Protein AF-A0A519LGE2-F1 (afdb_monomer_lite)

Foldseek 3Di:
DLVVVLVVLVVVLVVDDPVPVVSNVVSLVVSLVSLVVCLVVLVVVCVVPVQPLVSLVSQLVNCVSVVVVVSNVVSVVSNVPRPDD

Secondary structure (DSSP, 8-state):
-HHHHHHHHHHHHHTS-TT-HHHHHHHHHHHHHHHHHHHHHHHHHHHH-TT-HHHHHHHHHHHHHTT-HHHHHHHHHHHHTSPP-

Sequence (85 aa):
IYFSQALKLQNERNKIDAKKVKEFNDVTAKMNGLLDKSLPFYKKALEIDPKNAGALETLKTIYGFRNDTKNYEDIKKRLDALPKQ

Radius of gyration: 13.82 Å; chains: 1; bounding box: 30×25×34 Å

pLDDT: mean 87.94, std 5.2, range [58.56, 93.56]

Structure (mmCIF, N/CA/C/O backbone):
data_AF-A0A519LGE2-F1
#
_entry.id   AF-A0A519LGE2-F1
#
loop_
_atom_site.group_PDB
_atom_site.id
_atom_site.type_symbol
_atom_site.label_atom_id
_atom_site.label_alt_id
_atom_site.label_comp_id
_atom_site.label_asym_id
_atom_site.label_entity_id
_atom_site.label_seq_id
_atom_site.pdbx_PDB_ins_code
_atom_site.Cartn_x
_atom_site.Cartn_y
_atom_site.Cartn_z
_atom_site.occupancy
_atom_site.B_iso_or_equiv
_atom_site.auth_seq_id
_atom_site.auth_comp_id
_atom_site.auth_asym_id
_atom_site.auth_atom_id
_atom_site.pdbx_PDB_model_num
ATOM 1 N N . ILE A 1 1 ? -14.434 3.856 -8.864 1.00 74.00 1 ILE A N 1
ATOM 2 C CA . ILE A 1 1 ? -13.958 4.220 -10.227 1.00 74.00 1 ILE A CA 1
ATOM 3 C C . ILE A 1 1 ? -12.428 4.312 -10.282 1.00 74.00 1 ILE A C 1
ATOM 5 O O . ILE A 1 1 ? -11.838 3.512 -10.993 1.00 74.00 1 ILE A O 1
ATOM 9 N N . TYR A 1 2 ? -11.767 5.192 -9.513 1.00 82.00 2 TYR A N 1
ATOM 10 C CA . TYR A 1 2 ? -10.297 5.355 -9.562 1.00 82.00 2 TYR A CA 1
ATOM 11 C C . TYR A 1 2 ? -9.502 4.093 -9.197 1.00 82.00 2 TYR A C 1
ATOM 13 O O . TYR A 1 2 ? -8.605 3.695 -9.932 1.00 82.00 2 TYR A O 1
ATOM 21 N N . PHE A 1 3 ? -9.872 3.406 -8.116 1.00 77.81 3 PHE A N 1
ATOM 22 C CA . PHE A 1 3 ? -9.216 2.151 -7.740 1.00 77.81 3 PHE A CA 1
ATOM 23 C C . PHE A 1 3 ? -9.462 1.022 -8.733 1.00 77.81 3 PHE A C 1
ATOM 25 O O . PHE A 1 3 ? -8.541 0.304 -9.089 1.00 77.81 3 PHE A O 1
ATOM 32 N N . SER A 1 4 ? -10.685 0.903 -9.250 1.00 82.75 4 SER A N 1
ATOM 33 C CA . SER A 1 4 ? -11.004 -0.077 -10.291 1.00 82.75 4 SER A CA 1
ATOM 34 C C . SER A 1 4 ? -10.134 0.126 -11.540 1.00 82.75 4 SER A C 1
ATOM 36 O O . SER A 1 4 ? -9.735 -0.845 -12.173 1.00 82.75 4 SER A O 1
ATOM 38 N N . GLN A 1 5 ? -9.802 1.376 -11.883 1.00 87.38 5 GLN A N 1
ATOM 39 C CA . GLN A 1 5 ? -8.845 1.681 -12.950 1.00 87.38 5 GLN A CA 1
ATOM 40 C C . GLN A 1 5 ? -7.407 1.318 -12.552 1.00 87.38 5 GLN A C 1
ATOM 42 O O . GLN A 1 5 ? -6.702 0.707 -13.349 1.00 87.38 5 GLN A O 1
ATOM 47 N N . ALA A 1 6 ? -6.990 1.616 -11.317 1.00 85.62 6 ALA A N 1
ATOM 48 C CA . ALA A 1 6 ? -5.685 1.201 -10.804 1.00 85.62 6 ALA A CA 1
ATOM 49 C C . ALA A 1 6 ? -5.516 -0.331 -10.823 1.00 85.62 6 ALA A C 1
ATOM 51 O O . ALA A 1 6 ? -4.460 -0.814 -11.213 1.00 85.62 6 ALA A O 1
ATOM 52 N N . LEU A 1 7 ? -6.566 -1.100 -10.511 1.00 84.75 7 LEU A N 1
ATOM 53 C CA . LEU A 1 7 ? -6.566 -2.565 -1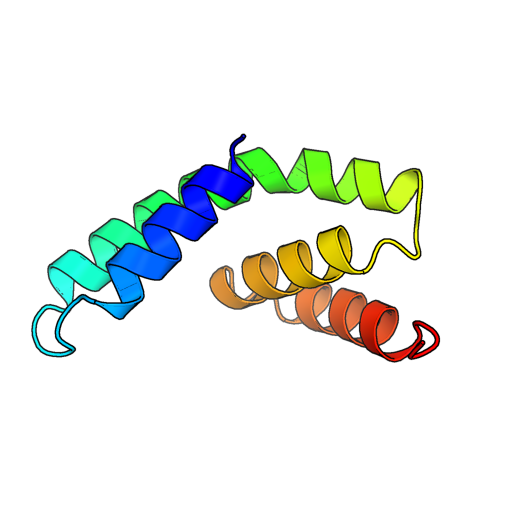0.601 1.00 84.75 7 LEU A CA 1
ATOM 54 C C . LEU A 1 7 ? -6.429 -3.075 -12.041 1.00 84.75 7 LEU A C 1
ATOM 56 O O . LEU A 1 7 ? -5.735 -4.062 -12.280 1.00 84.75 7 LEU A O 1
ATOM 60 N N . LYS A 1 8 ? -7.053 -2.401 -13.016 1.00 89.00 8 LYS A N 1
ATOM 61 C CA . LYS A 1 8 ? -6.860 -2.733 -14.436 1.00 89.00 8 LYS A CA 1
ATOM 62 C C . LYS A 1 8 ? -5.407 -2.518 -14.853 1.00 89.00 8 LYS A C 1
ATOM 64 O O . LYS A 1 8 ? -4.801 -3.437 -15.395 1.00 89.00 8 LYS A O 1
ATOM 69 N N . LEU A 1 9 ? -4.833 -1.363 -14.509 1.00 88.06 9 LEU A N 1
ATOM 70 C CA . LEU A 1 9 ? -3.421 -1.067 -14.767 1.00 88.06 9 LEU A CA 1
ATOM 71 C C . LEU A 1 9 ? -2.488 -2.041 -14.045 1.00 88.06 9 LEU A C 1
ATOM 73 O O . LEU A 1 9 ? -1.490 -2.462 -14.606 1.00 88.06 9 LEU A O 1
ATOM 77 N N . GLN A 1 10 ? -2.817 -2.443 -12.821 1.00 84.06 10 GLN A N 1
ATOM 78 C CA . GLN A 1 10 ? -2.075 -3.442 -12.057 1.00 84.06 10 GLN A CA 1
ATOM 79 C C . GLN A 1 10 ? -2.077 -4.809 -12.761 1.00 84.06 10 GLN A C 1
ATOM 81 O O . GLN A 1 10 ? -1.046 -5.481 -12.820 1.00 84.06 10 GLN A O 1
ATOM 86 N N . ASN A 1 11 ? -3.210 -5.219 -13.333 1.00 88.38 11 ASN A N 1
ATOM 87 C CA . ASN A 1 11 ? -3.289 -6.445 -14.123 1.00 88.38 11 ASN A CA 1
ATOM 88 C C . ASN A 1 11 ? -2.498 -6.332 -15.436 1.00 88.38 11 ASN A C 1
ATOM 90 O O . ASN A 1 11 ? -1.805 -7.268 -15.818 1.00 88.38 11 ASN A O 1
ATOM 94 N N . GLU A 1 12 ? -2.557 -5.180 -16.108 1.00 88.75 12 GLU A N 1
ATOM 95 C CA . GLU A 1 12 ? -1.728 -4.895 -17.286 1.00 88.75 12 GLU A CA 1
ATOM 96 C C . GLU A 1 12 ? -0.240 -4.933 -16.935 1.00 88.75 12 GLU A C 1
ATOM 98 O O . GLU A 1 12 ? 0.522 -5.618 -17.608 1.00 88.75 12 GLU A O 1
ATOM 103 N N . ARG A 1 13 ? 0.160 -4.300 -15.827 1.00 87.06 13 ARG A N 1
ATOM 104 C CA . ARG A 1 13 ? 1.536 -4.290 -15.321 1.00 87.06 13 ARG A CA 1
ATOM 105 C C . ARG A 1 13 ? 2.068 -5.700 -15.088 1.00 87.06 13 ARG A C 1
ATOM 107 O O . ARG A 1 13 ? 3.215 -5.973 -15.409 1.00 87.06 13 ARG A O 1
ATOM 114 N N . ASN A 1 14 ? 1.243 -6.598 -14.551 1.00 86.44 14 ASN A N 1
ATOM 115 C CA . ASN A 1 14 ? 1.633 -7.990 -14.308 1.00 86.44 14 ASN A CA 1
ATOM 116 C C . ASN A 1 14 ? 1.828 -8.803 -15.599 1.00 86.44 14 ASN A C 1
ATOM 118 O O . ASN A 1 14 ? 2.445 -9.862 -15.552 1.00 86.44 14 ASN A O 1
ATOM 122 N N . LYS A 1 15 ? 1.317 -8.323 -16.739 1.00 90.88 15 LYS A N 1
ATOM 123 C CA . LYS A 1 15 ? 1.534 -8.925 -18.063 1.00 90.88 15 LYS A CA 1
ATOM 124 C C . LYS A 1 15 ? 2.753 -8.347 -18.787 1.00 90.88 15 LYS A C 1
ATOM 126 O O . LYS A 1 15 ? 3.117 -8.857 -19.843 1.00 90.88 15 LYS A O 1
ATOM 131 N N . ILE A 1 16 ? 3.355 -7.279 -18.263 1.00 89.62 16 ILE A N 1
ATOM 132 C CA . ILE A 1 16 ? 4.551 -6.672 -18.849 1.00 89.62 16 ILE A CA 1
ATOM 133 C C . ILE A 1 16 ? 5.740 -7.582 -18.551 1.00 89.62 16 ILE A C 1
ATOM 135 O O . ILE A 1 16 ? 5.998 -7.929 -17.400 1.00 89.62 16 ILE A O 1
ATOM 139 N N . ASP A 1 17 ? 6.463 -7.961 -19.602 1.00 89.62 17 ASP A N 1
ATOM 140 C CA . ASP A 1 17 ? 7.705 -8.721 -19.484 1.00 89.62 17 ASP A CA 1
ATOM 141 C C . ASP A 1 17 ? 8.701 -7.957 -18.594 1.00 89.62 17 ASP A C 1
ATOM 143 O O . ASP A 1 17 ? 8.881 -6.747 -18.748 1.00 89.62 17 ASP A O 1
ATOM 147 N N . ALA A 1 18 ? 9.381 -8.659 -17.686 1.00 83.81 18 ALA A N 1
ATOM 148 C CA . ALA A 1 18 ? 10.376 -8.079 -16.785 1.00 83.81 18 ALA A CA 1
ATOM 149 C C . ALA A 1 18 ? 11.496 -7.310 -17.519 1.00 83.81 18 ALA A C 1
ATOM 151 O O . ALA A 1 18 ? 12.085 -6.390 -16.955 1.00 83.81 18 ALA A O 1
ATOM 152 N N . LYS A 1 19 ? 11.770 -7.634 -18.792 1.00 91.38 19 LYS A N 1
ATOM 153 C CA . LYS A 1 19 ? 12.727 -6.911 -19.648 1.00 91.38 19 LYS A CA 1
ATOM 154 C C . LYS A 1 19 ? 12.234 -5.524 -20.061 1.00 91.38 19 LYS A C 1
ATOM 156 O O . LYS A 1 19 ? 13.034 -4.659 -20.412 1.00 91.38 19 LYS A O 1
ATOM 161 N N . LYS A 1 20 ? 10.926 -5.278 -20.008 1.00 92.44 20 LYS A N 1
ATOM 162 C CA . LYS A 1 20 ? 10.293 -4.017 -20.399 1.00 92.44 20 LYS A CA 1
ATOM 163 C C . LYS A 1 20 ? 10.118 -3.071 -19.212 1.00 92.44 20 LYS A C 1
ATOM 165 O O . LYS A 1 20 ? 9.033 -2.557 -18.941 1.00 92.44 20 LYS A O 1
ATOM 170 N N . VAL A 1 21 ? 11.232 -2.787 -18.540 1.00 90.25 21 VAL A N 1
ATOM 171 C CA . VAL A 1 21 ? 11.292 -1.930 -17.344 1.00 90.25 21 VAL A CA 1
ATOM 172 C C . VAL A 1 21 ? 10.643 -0.560 -17.579 1.00 90.25 21 VAL A C 1
ATOM 174 O O . VAL A 1 21 ? 9.942 -0.052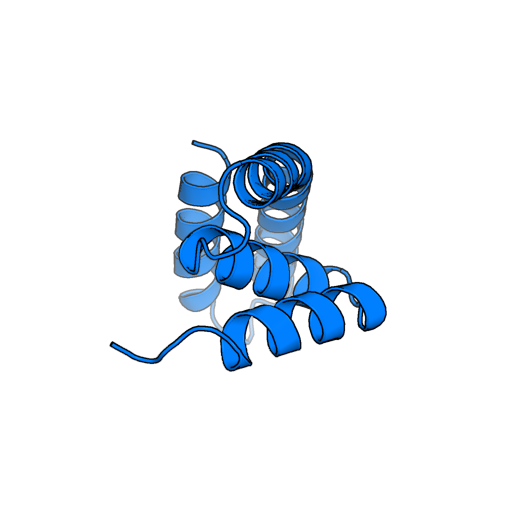 -16.708 1.00 90.25 21 VAL A O 1
ATOM 177 N N . LYS A 1 22 ? 10.812 0.031 -18.770 1.00 92.00 22 LYS A N 1
ATOM 178 C CA . LYS A 1 22 ? 10.192 1.323 -19.102 1.00 92.00 22 LYS A CA 1
ATOM 179 C C . LYS A 1 22 ? 8.662 1.256 -19.083 1.00 92.00 22 LYS A C 1
ATOM 181 O O . LYS A 1 22 ? 8.033 2.077 -18.427 1.00 92.00 22 LYS A O 1
ATOM 186 N N . GLU A 1 23 ? 8.069 0.278 -19.768 1.00 90.44 23 GLU A N 1
ATOM 187 C CA . GLU A 1 23 ? 6.610 0.101 -19.795 1.00 90.44 23 GLU A CA 1
ATOM 188 C C . GLU A 1 23 ? 6.077 -0.211 -18.388 1.00 90.44 23 GLU A C 1
ATOM 190 O O . GLU A 1 23 ? 5.058 0.340 -17.970 1.00 90.44 23 GLU A O 1
ATOM 195 N N . PHE A 1 24 ? 6.807 -1.030 -17.623 1.00 89.88 24 PHE A N 1
ATOM 196 C CA . PHE A 1 24 ? 6.485 -1.332 -16.230 1.00 89.88 24 PHE A CA 1
ATOM 197 C C . PHE A 1 24 ? 6.440 -0.064 -15.365 1.00 89.88 24 PHE A C 1
ATOM 199 O O . PHE A 1 24 ? 5.479 0.150 -14.619 1.00 89.88 24 PHE A O 1
ATOM 206 N N . ASN A 1 25 ? 7.447 0.803 -15.492 1.00 89.38 25 ASN A N 1
ATOM 207 C CA . ASN A 1 25 ? 7.526 2.064 -14.759 1.00 89.38 25 ASN A CA 1
ATOM 208 C C . ASN A 1 25 ? 6.439 3.053 -15.203 1.00 89.38 25 ASN A C 1
ATOM 210 O O . ASN A 1 25 ? 5.807 3.674 -14.350 1.00 89.38 25 ASN A O 1
ATOM 214 N N . ASP A 1 26 ? 6.162 3.151 -16.505 1.00 91.81 26 ASP A N 1
ATOM 215 C CA . ASP A 1 26 ? 5.127 4.034 -17.056 1.00 91.81 26 ASP A CA 1
ATOM 216 C C . ASP A 1 26 ? 3.730 3.653 -16.527 1.00 91.81 26 ASP A C 1
ATOM 218 O O . ASP A 1 26 ? 2.955 4.514 -16.094 1.00 91.81 26 ASP A O 1
ATOM 222 N N . VAL A 1 27 ? 3.402 2.355 -16.502 1.00 90.88 27 VAL A N 1
ATOM 223 C CA . VAL A 1 27 ? 2.136 1.864 -15.931 1.00 90.88 27 VAL A CA 1
ATOM 224 C C . VAL A 1 27 ? 2.099 2.058 -14.417 1.00 90.88 27 VAL A C 1
ATOM 226 O O . VAL A 1 27 ? 1.069 2.470 -13.880 1.00 90.88 27 VAL A O 1
ATOM 229 N N 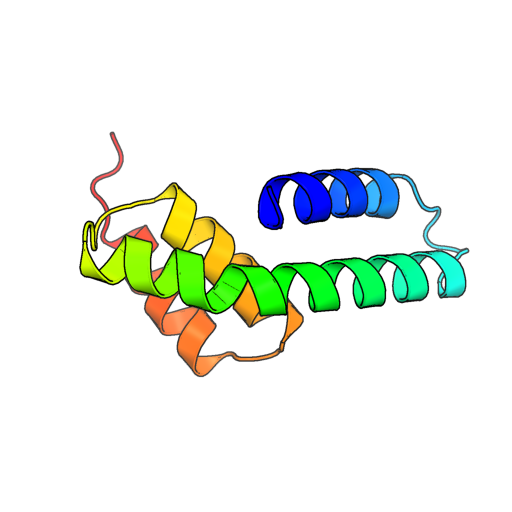. THR A 1 28 ? 3.219 1.841 -13.726 1.00 87.00 28 THR A N 1
ATOM 230 C CA . THR A 1 28 ? 3.331 2.078 -12.279 1.00 87.00 28 THR A CA 1
ATOM 231 C C . THR A 1 28 ? 3.087 3.548 -11.929 1.00 87.00 28 THR A C 1
ATOM 233 O O . THR A 1 28 ? 2.322 3.839 -11.011 1.00 87.00 28 THR A O 1
ATOM 236 N N . ALA A 1 29 ? 3.643 4.488 -12.695 1.00 89.25 29 ALA A N 1
ATOM 237 C CA . ALA A 1 29 ? 3.417 5.918 -12.501 1.00 89.25 29 ALA A CA 1
ATOM 238 C C . ALA A 1 29 ? 1.943 6.304 -12.718 1.00 89.25 29 ALA A C 1
ATOM 240 O O . ALA A 1 29 ? 1.359 7.017 -11.898 1.00 89.25 29 ALA A O 1
ATOM 241 N N . LYS A 1 30 ? 1.305 5.785 -13.778 1.00 90.12 30 LYS A N 1
ATOM 242 C CA . LYS A 1 30 ? -0.135 5.994 -14.030 1.00 90.12 30 LYS A CA 1
ATOM 243 C C . LYS A 1 30 ? -0.997 5.437 -12.900 1.00 90.12 30 LYS A C 1
ATOM 245 O O . LYS A 1 30 ? -1.928 6.104 -12.449 1.00 90.12 30 LYS A O 1
ATOM 250 N N . MET A 1 31 ? -0.673 4.233 -12.433 1.00 88.50 31 MET A N 1
ATOM 251 C CA . MET A 1 31 ? -1.352 3.599 -11.311 1.00 88.50 31 MET A CA 1
ATOM 252 C C . MET A 1 31 ? -1.220 4.461 -10.052 1.00 88.50 31 MET A C 1
ATOM 254 O O . MET A 1 31 ? -2.240 4.795 -9.460 1.00 88.50 31 MET A O 1
ATOM 258 N N . ASN A 1 32 ? -0.013 4.920 -9.708 1.00 85.19 32 ASN A N 1
ATOM 259 C CA . ASN A 1 32 ? 0.218 5.803 -8.561 1.00 85.19 32 ASN A CA 1
ATOM 260 C C . ASN A 1 32 ? -0.609 7.096 -8.638 1.00 85.19 32 ASN A C 1
ATOM 262 O O . ASN A 1 32 ? -1.239 7.477 -7.655 1.00 85.19 32 ASN A O 1
ATOM 266 N N . GLY A 1 33 ? -0.713 7.724 -9.813 1.00 89.19 33 GLY A N 1
ATOM 267 C CA . GLY A 1 33 ? -1.555 8.913 -9.990 1.00 89.19 33 GLY A CA 1
ATOM 268 C C . GLY A 1 33 ? -3.050 8.661 -9.740 1.00 89.19 33 GLY A C 1
ATOM 269 O O . GLY A 1 33 ? -3.754 9.528 -9.218 1.00 89.19 33 GLY A O 1
ATOM 270 N N . LEU A 1 34 ? -3.559 7.473 -10.080 1.00 89.25 34 LEU A N 1
ATOM 271 C CA . LEU A 1 34 ? -4.941 7.080 -9.775 1.00 89.25 34 LEU A CA 1
ATOM 272 C C . LEU A 1 34 ? -5.125 6.720 -8.301 1.00 89.25 34 LEU A C 1
ATOM 274 O O . LEU A 1 34 ? -6.149 7.063 -7.704 1.00 89.25 34 LEU A O 1
ATOM 278 N N . LEU A 1 35 ? -4.135 6.048 -7.718 1.00 86.25 35 LEU A N 1
ATOM 279 C CA . LEU A 1 35 ? -4.115 5.694 -6.307 1.00 86.25 35 LEU A CA 1
ATOM 280 C C . LEU A 1 35 ? -4.141 6.949 -5.428 1.00 86.25 35 LEU A C 1
ATOM 282 O O . LEU A 1 35 ? -4.948 7.001 -4.502 1.00 86.25 35 LEU A O 1
ATOM 286 N N . ASP A 1 36 ? -3.390 7.991 -5.785 1.00 86.94 36 ASP A N 1
ATOM 287 C CA . ASP A 1 36 ? -3.389 9.294 -5.108 1.00 86.94 36 ASP A CA 1
ATOM 288 C C . ASP A 1 36 ? -4.766 9.947 -5.091 1.00 86.94 36 ASP A C 1
ATOM 290 O O . ASP A 1 36 ? -5.229 10.405 -4.046 1.00 86.94 36 ASP A O 1
ATOM 294 N N . LYS A 1 37 ? -5.468 9.913 -6.227 1.00 88.88 37 LYS A N 1
ATOM 295 C CA . LYS A 1 37 ? -6.852 10.394 -6.313 1.00 88.88 37 LYS A CA 1
ATOM 296 C C . LYS A 1 37 ? -7.804 9.548 -5.476 1.00 88.88 37 LYS A C 1
ATOM 298 O O . LYS A 1 37 ? -8.783 10.073 -4.962 1.00 88.88 37 LYS A O 1
ATOM 303 N N . SER A 1 38 ? -7.538 8.249 -5.339 1.00 88.44 38 SER A N 1
ATOM 304 C CA . SER A 1 38 ? -8.387 7.323 -4.583 1.00 88.44 38 SER A CA 1
ATOM 305 C C . SER A 1 38 ? -8.168 7.382 -3.064 1.00 88.44 38 SER A C 1
ATOM 307 O O . SER A 1 38 ? -9.094 7.135 -2.295 1.00 88.44 38 SER A O 1
ATOM 309 N N . LEU A 1 39 ? -6.968 7.767 -2.630 1.00 87.56 39 LEU A N 1
ATOM 310 C CA . LEU A 1 39 ? -6.513 7.817 -1.240 1.00 87.56 39 LEU A CA 1
ATOM 311 C C . LEU A 1 39 ? -7.488 8.538 -0.281 1.00 87.56 39 LEU A C 1
ATOM 313 O O . LEU A 1 39 ? -7.846 7.941 0.738 1.00 87.56 39 LEU A O 1
ATOM 317 N N . PRO A 1 40 ? -7.987 9.759 -0.574 1.00 90.69 40 PRO A N 1
ATOM 318 C CA . PRO A 1 40 ? -8.942 10.434 0.310 1.00 90.69 40 PRO A CA 1
ATOM 319 C C . PRO A 1 40 ? -10.297 9.719 0.399 1.00 90.69 40 PRO A C 1
ATOM 321 O O . PRO A 1 40 ? -10.933 9.757 1.449 1.00 90.69 40 PRO A O 1
ATOM 324 N N . PHE A 1 41 ? -10.738 9.033 -0.661 1.00 89.81 41 PHE A N 1
ATOM 325 C CA . PHE A 1 41 ? -11.990 8.271 -0.633 1.00 89.81 41 PHE A CA 1
ATOM 326 C C . PHE A 1 41 ? -11.877 7.054 0.286 1.00 89.81 41 PHE A C 1
ATOM 328 O O . PHE A 1 41 ? -12.797 6.780 1.049 1.00 89.81 41 PHE A O 1
ATOM 335 N N . TYR A 1 42 ? -10.734 6.364 0.260 1.00 89.75 42 TYR A N 1
ATOM 336 C CA . TYR A 1 42 ? -10.484 5.238 1.160 1.00 89.75 42 TYR A CA 1
ATOM 337 C C . TYR A 1 42 ? -10.303 5.665 2.608 1.00 89.75 42 TYR A C 1
ATOM 339 O O . TYR A 1 42 ? -10.803 4.988 3.497 1.00 89.75 42 TYR A O 1
ATOM 347 N N . LYS A 1 43 ? -9.650 6.805 2.855 1.00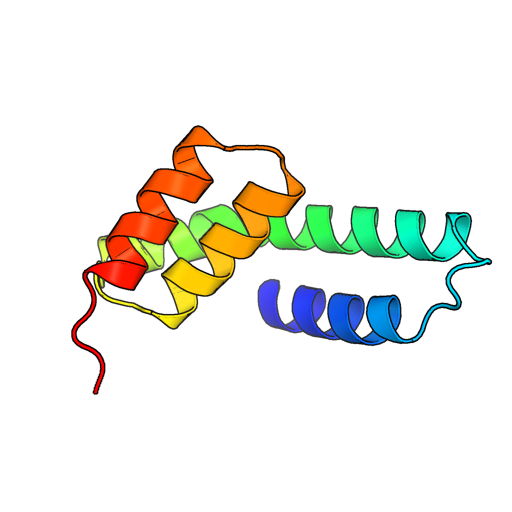 89.69 43 LYS A N 1
ATOM 348 C CA . LYS A 1 43 ? -9.580 7.380 4.203 1.00 89.69 43 LYS A CA 1
ATOM 349 C C . LYS A 1 43 ? -10.976 7.652 4.758 1.00 89.69 43 LYS A C 1
ATOM 351 O O . LYS A 1 43 ? -11.285 7.146 5.828 1.00 89.69 43 LYS A O 1
ATOM 356 N N . LYS A 1 44 ? -11.847 8.308 3.983 1.00 91.62 44 LYS A N 1
ATOM 357 C CA . LYS A 1 44 ? -13.255 8.509 4.365 1.00 91.62 44 LYS A CA 1
ATOM 358 C C . LYS A 1 44 ? -14.006 7.200 4.586 1.00 91.62 44 LYS A C 1
ATOM 360 O O . LYS A 1 44 ? -14.786 7.093 5.524 1.00 91.62 44 LYS A O 1
ATOM 365 N N . ALA A 1 45 ? -13.759 6.190 3.753 1.00 89.69 45 ALA A N 1
ATOM 366 C CA . ALA A 1 45 ? -14.353 4.872 3.952 1.00 89.69 45 ALA A CA 1
ATOM 367 C C . ALA A 1 45 ? -13.934 4.255 5.295 1.00 89.69 45 ALA A C 1
ATOM 369 O O . ALA A 1 45 ? -14.778 3.667 5.955 1.00 89.69 45 ALA A O 1
ATOM 370 N N . LEU A 1 46 ? -12.680 4.440 5.726 1.00 89.38 46 LEU A N 1
ATOM 371 C CA . LEU A 1 46 ? -12.206 3.997 7.043 1.00 89.38 46 LEU A CA 1
ATOM 372 C C . LEU A 1 46 ? -12.701 4.850 8.213 1.00 89.38 46 LEU A C 1
ATOM 374 O O . LEU A 1 46 ? -12.713 4.359 9.339 1.00 89.38 46 LEU A O 1
ATOM 378 N N . GLU A 1 47 ? -13.055 6.113 7.974 1.00 90.56 47 GLU A N 1
ATOM 379 C CA . GLU A 1 47 ? -13.715 6.960 8.975 1.00 90.56 47 GLU A CA 1
ATOM 380 C C . GLU A 1 47 ? -15.152 6.488 9.230 1.00 90.56 47 GLU A C 1
ATOM 382 O O . GLU A 1 47 ? -15.614 6.522 10.366 1.00 90.56 47 GLU A O 1
ATOM 387 N N . ILE A 1 48 ? -15.841 6.017 8.185 1.00 92.12 48 ILE A N 1
ATOM 388 C CA . ILE A 1 48 ? -17.208 5.486 8.279 1.00 92.12 48 ILE A CA 1
ATOM 389 C C . ILE A 1 48 ? -17.202 4.043 8.795 1.00 92.12 48 ILE A C 1
ATOM 391 O O . ILE A 1 48 ? -17.929 3.707 9.725 1.00 92.12 48 ILE A O 1
ATOM 395 N N . ASP A 1 49 ? 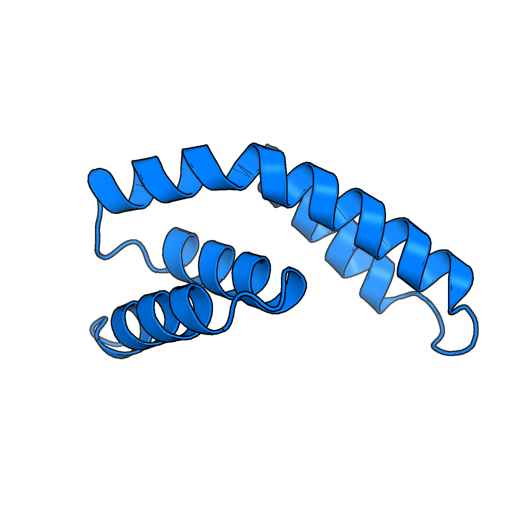-16.381 3.188 8.188 1.00 88.50 49 ASP A N 1
ATOM 396 C CA . ASP A 1 49 ? -16.205 1.791 8.562 1.00 88.50 49 ASP A CA 1
ATOM 397 C C . ASP A 1 49 ? -14.717 1.497 8.805 1.00 88.50 49 ASP A C 1
ATOM 399 O O . ASP A 1 49 ? -13.969 1.142 7.883 1.00 88.50 49 ASP A O 1
ATOM 403 N N . PRO A 1 50 ? -14.266 1.588 10.067 1.00 88.12 50 PRO A N 1
ATOM 404 C CA . PRO A 1 50 ? -12.880 1.326 10.412 1.00 88.12 50 PRO A CA 1
ATOM 405 C C . PRO A 1 50 ? -12.469 -0.140 10.241 1.00 88.12 50 PRO A C 1
ATOM 407 O O . PRO A 1 50 ? -11.269 -0.416 10.338 1.00 88.12 50 PRO A O 1
ATOM 410 N N . LYS A 1 51 ? -13.422 -1.054 10.005 1.00 88.06 51 LYS A N 1
ATOM 411 C CA . LYS A 1 51 ? -13.204 -2.488 9.779 1.00 88.06 51 LYS A CA 1
ATOM 412 C C . LYS A 1 51 ? -13.303 -2.884 8.304 1.00 88.06 51 LYS A C 1
ATOM 414 O O . LYS A 1 51 ? -13.242 -4.072 7.989 1.00 88.06 51 LYS A O 1
ATOM 419 N N . ASN A 1 52 ? -13.411 -1.916 7.395 1.00 89.62 52 ASN A N 1
ATOM 420 C CA . ASN A 1 52 ? -13.521 -2.187 5.970 1.00 89.62 52 ASN A CA 1
ATOM 421 C C . ASN A 1 52 ? -12.226 -2.809 5.419 1.00 89.62 52 ASN A C 1
ATOM 423 O O . ASN A 1 52 ? -11.274 -2.105 5.065 1.00 89.62 52 ASN A O 1
ATOM 427 N N . ALA A 1 53 ? -12.204 -4.141 5.321 1.00 88.94 53 ALA A N 1
ATOM 428 C CA . ALA A 1 53 ? -11.058 -4.903 4.835 1.00 88.94 53 ALA A CA 1
ATOM 429 C C . ALA A 1 53 ? -10.613 -4.444 3.440 1.00 88.94 53 ALA A C 1
ATOM 431 O O . ALA A 1 53 ? -9.429 -4.209 3.224 1.00 88.94 53 ALA A O 1
ATOM 432 N N . GLY A 1 54 ? -11.553 -4.220 2.516 1.00 86.50 54 GLY A N 1
ATOM 433 C CA . GLY A 1 54 ? -11.232 -3.795 1.152 1.00 86.50 54 GLY A CA 1
ATOM 434 C C . GLY A 1 54 ? -10.557 -2.421 1.095 1.00 86.50 54 GLY A C 1
ATOM 435 O O . GLY A 1 54 ? -9.600 -2.220 0.341 1.00 86.50 54 GLY A O 1
ATOM 436 N N . ALA A 1 55 ? -11.012 -1.473 1.919 1.00 89.69 55 ALA A N 1
ATOM 437 C CA . ALA A 1 55 ? -10.396 -0.153 2.022 1.00 89.69 55 ALA A CA 1
ATOM 438 C C . ALA A 1 55 ? -9.001 -0.222 2.654 1.00 89.69 55 ALA A C 1
ATOM 440 O O . ALA A 1 55 ? -8.072 0.421 2.159 1.00 89.69 55 ALA A O 1
ATOM 441 N N . LEU A 1 56 ? -8.835 -1.031 3.703 1.00 91.81 56 LEU A N 1
ATOM 442 C CA . LEU A 1 56 ? -7.535 -1.246 4.327 1.00 91.81 56 LEU A CA 1
ATOM 443 C C . LEU A 1 56 ? -6.556 -1.942 3.364 1.00 91.81 56 LEU A C 1
ATOM 445 O O . LEU A 1 56 ? -5.430 -1.486 3.209 1.00 91.81 56 LEU A O 1
ATOM 449 N N . GLU A 1 57 ? -6.956 -2.997 2.651 1.00 89.56 57 GLU A N 1
ATOM 450 C CA . GLU A 1 57 ? -6.084 -3.675 1.676 1.00 89.56 57 GLU A CA 1
ATOM 451 C C . GLU A 1 57 ? -5.631 -2.742 0.554 1.00 89.56 57 GLU A C 1
ATOM 453 O O . GLU A 1 57 ? -4.460 -2.743 0.148 1.00 89.56 57 GLU A O 1
ATOM 458 N N . THR A 1 58 ? -6.552 -1.897 0.094 1.00 88.88 58 THR A N 1
ATOM 459 C CA . THR A 1 58 ? -6.254 -0.871 -0.897 1.00 88.88 58 THR A CA 1
ATOM 460 C C . THR A 1 58 ? -5.224 0.115 -0.357 1.00 88.88 58 THR A C 1
ATOM 462 O O . THR A 1 58 ? -4.189 0.327 -0.985 1.00 88.88 58 THR A O 1
ATOM 465 N N . LEU A 1 59 ? -5.457 0.681 0.829 1.00 90.50 59 LEU A N 1
ATOM 466 C CA . LEU A 1 59 ? -4.538 1.636 1.446 1.00 90.50 59 LEU A CA 1
ATOM 467 C C . LEU A 1 59 ? -3.168 1.019 1.736 1.00 90.50 59 LEU A C 1
ATOM 469 O O . LEU A 1 59 ? -2.161 1.663 1.461 1.00 90.50 59 LEU A O 1
ATOM 473 N N . LYS A 1 60 ? -3.110 -0.238 2.190 1.00 91.31 60 LYS A N 1
ATOM 474 C CA . LYS A 1 60 ? -1.855 -0.979 2.387 1.00 91.31 60 LYS A CA 1
ATOM 475 C C . LYS A 1 60 ? -1.042 -1.006 1.095 1.00 91.31 60 LYS A C 1
ATOM 477 O O . LYS A 1 60 ? 0.131 -0.649 1.086 1.00 91.31 60 LYS A O 1
ATOM 482 N N . THR A 1 61 ? -1.682 -1.381 -0.009 1.00 87.50 61 THR A N 1
ATOM 483 C CA . THR A 1 61 ? -1.055 -1.422 -1.335 1.00 87.50 61 THR A CA 1
ATOM 484 C C . THR A 1 61 ? -0.541 -0.043 -1.758 1.00 87.50 61 THR A C 1
ATOM 486 O O . THR A 1 61 ? 0.607 0.087 -2.180 1.00 87.50 61 THR A O 1
ATOM 489 N N . ILE A 1 62 ? -1.360 0.999 -1.587 1.00 87.25 62 ILE A N 1
ATOM 490 C CA . ILE A 1 62 ? -0.992 2.386 -1.906 1.00 87.25 62 ILE A CA 1
ATOM 491 C C . ILE A 1 62 ? 0.236 2.825 -1.107 1.00 87.25 62 ILE A C 1
ATOM 493 O O . ILE A 1 62 ? 1.200 3.322 -1.684 1.00 87.25 62 ILE A O 1
ATOM 497 N N . TYR A 1 63 ? 0.223 2.629 0.211 1.00 90.44 63 TYR A N 1
ATOM 498 C CA . TYR A 1 63 ? 1.331 3.022 1.076 1.00 90.44 63 TYR A CA 1
ATOM 499 C C . TYR A 1 63 ? 2.610 2.240 0.764 1.00 90.44 63 TYR A C 1
ATOM 501 O O . TYR A 1 63 ? 3.687 2.833 0.740 1.00 90.44 63 TYR A O 1
ATOM 509 N N . GLY A 1 64 ? 2.494 0.958 0.399 1.00 87.38 64 GLY A N 1
ATOM 510 C CA . GLY A 1 64 ? 3.616 0.160 -0.098 1.00 87.38 64 GLY A CA 1
ATOM 511 C C . GLY A 1 64 ? 4.265 0.766 -1.348 1.00 87.38 64 GLY A C 1
ATOM 512 O O . GLY A 1 64 ? 5.483 0.933 -1.387 1.00 87.38 64 GLY A O 1
ATOM 513 N N . PHE A 1 65 ? 3.467 1.182 -2.339 1.00 81.69 65 PHE A N 1
ATOM 514 C CA . PHE A 1 65 ? 3.991 1.841 -3.545 1.00 81.69 65 PHE A CA 1
ATOM 515 C C . PHE A 1 65 ? 4.620 3.208 -3.273 1.00 81.69 65 PHE A C 1
ATOM 517 O O . PHE A 1 65 ? 5.566 3.591 -3.958 1.00 81.69 65 PHE A O 1
ATOM 524 N N . ARG A 1 66 ? 4.121 3.938 -2.273 1.00 81.38 66 ARG A N 1
ATOM 525 C CA . ARG A 1 66 ? 4.677 5.238 -1.866 1.00 81.38 66 ARG A CA 1
ATOM 526 C C . ARG A 1 66 ? 5.916 5.130 -0.985 1.00 81.38 66 ARG A C 1
ATOM 528 O O . ARG A 1 66 ? 6.458 6.164 -0.612 1.00 81.38 66 ARG A O 1
ATOM 535 N N . ASN A 1 67 ? 6.345 3.913 -0.641 1.00 84.56 67 ASN A N 1
ATOM 536 C CA . ASN A 1 67 ? 7.376 3.688 0.372 1.00 84.56 67 ASN A CA 1
ATOM 537 C C . ASN A 1 67 ? 7.008 4.307 1.740 1.00 84.56 67 ASN A C 1
ATOM 539 O O . ASN A 1 67 ? 7.870 4.609 2.560 1.00 84.56 67 ASN A O 1
ATOM 543 N N . ASP A 1 68 ? 5.711 4.494 1.996 1.00 87.62 68 ASP A N 1
ATOM 544 C CA . ASP A 1 68 ? 5.186 5.043 3.243 1.00 87.62 68 ASP A CA 1
ATOM 545 C C . ASP A 1 68 ? 5.025 3.910 4.257 1.00 87.62 68 ASP A C 1
ATOM 547 O O . ASP A 1 68 ? 3.937 3.382 4.496 1.00 87.62 68 ASP A O 1
ATOM 551 N N . THR A 1 69 ? 6.155 3.491 4.818 1.00 90.62 69 THR A N 1
ATOM 552 C CA . THR A 1 69 ? 6.233 2.374 5.765 1.00 90.62 69 THR A CA 1
ATOM 553 C C . THR A 1 69 ? 5.393 2.613 7.013 1.00 90.62 69 THR A C 1
ATOM 555 O O . THR A 1 69 ? 4.748 1.688 7.497 1.00 90.62 69 THR A O 1
ATOM 558 N N . LYS A 1 70 ? 5.324 3.856 7.503 1.00 92.25 70 LYS A N 1
ATOM 559 C CA . LYS A 1 70 ? 4.559 4.205 8.705 1.00 92.25 70 LYS A CA 1
ATOM 560 C C . LYS A 1 70 ? 3.070 3.915 8.527 1.00 92.25 70 LYS A C 1
ATOM 562 O O . LYS A 1 70 ? 2.481 3.201 9.336 1.00 92.25 70 LYS A O 1
ATOM 567 N N . ASN A 1 71 ? 2.461 4.455 7.471 1.00 90.06 71 ASN A N 1
ATOM 568 C CA . ASN A 1 71 ? 1.044 4.215 7.209 1.00 90.06 71 ASN A CA 1
ATOM 569 C C . ASN A 1 71 ? 0.792 2.777 6.734 1.00 90.06 71 ASN A C 1
ATOM 571 O O . ASN A 1 71 ? -0.243 2.197 7.052 1.00 90.06 71 ASN A O 1
ATOM 575 N N . TYR A 1 72 ? 1.743 2.172 6.016 1.00 92.62 72 TYR A N 1
ATOM 576 C CA . TYR A 1 72 ? 1.675 0.762 5.640 1.00 92.62 72 TYR A CA 1
ATOM 577 C C . TYR A 1 72 ? 1.537 -0.150 6.865 1.00 92.62 72 TYR A C 1
ATOM 579 O O . TYR A 1 72 ? 0.648 -1.002 6.895 1.00 92.62 72 TYR A O 1
ATOM 587 N N . GLU A 1 73 ? 2.382 0.035 7.882 1.00 93.56 73 GLU A N 1
ATOM 588 C CA . GLU A 1 73 ? 2.339 -0.772 9.102 1.00 93.56 73 GLU A CA 1
ATOM 589 C C . GLU A 1 73 ? 1.058 -0.556 9.908 1.00 93.56 73 GLU A C 1
ATOM 591 O O . GLU A 1 73 ? 0.490 -1.530 10.404 1.00 93.56 73 GLU A O 1
ATOM 596 N N . ASP A 1 74 ? 0.576 0.686 10.015 1.00 93.12 74 ASP A N 1
ATOM 597 C CA . ASP A 1 74 ? -0.695 0.997 10.682 1.00 93.12 74 ASP A CA 1
ATOM 598 C C . ASP A 1 74 ? -1.859 0.230 10.044 1.00 93.12 74 ASP A C 1
ATOM 600 O O . ASP A 1 74 ? -2.554 -0.551 10.699 1.00 93.12 74 ASP A O 1
ATOM 604 N N . ILE A 1 75 ? -2.012 0.370 8.727 1.00 92.81 75 ILE A N 1
ATOM 605 C CA . ILE A 1 75 ? -3.081 -0.292 7.983 1.00 92.81 75 ILE A CA 1
ATOM 606 C C . ILE A 1 75 ? -2.933 -1.812 8.033 1.00 92.81 75 ILE A C 1
ATOM 608 O O . ILE A 1 75 ? -3.932 -2.521 8.167 1.00 92.81 75 ILE A O 1
ATOM 612 N N . LYS A 1 76 ? -1.700 -2.327 7.960 1.00 92.56 76 LYS A N 1
ATOM 613 C CA . LYS A 1 76 ? -1.423 -3.758 8.103 1.00 92.56 76 LYS A CA 1
ATOM 614 C C . LYS A 1 76 ? -1.882 -4.275 9.467 1.00 92.56 76 LYS A C 1
ATOM 616 O O . LYS A 1 76 ? -2.573 -5.284 9.513 1.00 92.56 76 LYS A O 1
ATOM 621 N N . LYS A 1 77 ? -1.566 -3.576 10.562 1.00 93.50 77 LYS A N 1
ATOM 622 C CA . LYS A 1 77 ? -2.029 -3.953 11.909 1.00 93.50 77 LYS A CA 1
ATOM 623 C C . LYS A 1 77 ? -3.551 -3.948 12.003 1.00 93.50 77 LYS A C 1
ATOM 625 O O . LYS A 1 77 ? -4.123 -4.863 12.582 1.00 93.50 77 LYS A O 1
ATOM 630 N N . ARG A 1 78 ? -4.210 -2.950 11.409 1.00 90.94 78 ARG A N 1
ATOM 631 C CA . ARG A 1 78 ? -5.678 -2.873 11.374 1.00 90.94 78 ARG A CA 1
ATOM 632 C C . ARG A 1 78 ? -6.301 -4.028 10.592 1.00 90.94 78 ARG A C 1
ATOM 634 O O . ARG A 1 78 ? -7.297 -4.565 11.056 1.00 90.94 78 ARG A O 1
ATOM 641 N N . LEU A 1 79 ? -5.705 -4.425 9.463 1.00 90.69 79 LEU A N 1
ATOM 642 C CA . LEU A 1 79 ? -6.094 -5.624 8.703 1.00 90.69 79 LEU A CA 1
ATOM 643 C C . LEU A 1 79 ? -5.923 -6.899 9.518 1.00 90.69 79 LEU A C 1
ATOM 645 O O . LEU A 1 79 ? -6.841 -7.707 9.571 1.00 90.69 79 LEU A O 1
ATOM 649 N N . ASP A 1 80 ? -4.761 -7.068 10.149 1.00 89.75 80 ASP A N 1
ATOM 650 C CA . ASP A 1 80 ? -4.440 -8.255 10.946 1.00 89.75 80 ASP A CA 1
ATOM 651 C C . ASP A 1 80 ? -5.359 -8.368 12.181 1.00 89.75 80 ASP A C 1
ATOM 653 O O . ASP A 1 80 ? -5.666 -9.472 12.628 1.00 89.75 80 ASP A O 1
ATOM 657 N N . ALA A 1 81 ? -5.828 -7.232 12.710 1.00 90.25 81 ALA A N 1
ATOM 658 C CA . ALA A 1 81 ? -6.796 -7.156 13.801 1.00 90.25 81 ALA A CA 1
ATOM 659 C C . ALA A 1 81 ? -8.253 -7.384 13.361 1.00 90.25 81 ALA A C 1
ATOM 661 O O . ALA A 1 81 ? -9.135 -7.480 14.221 1.00 90.25 81 ALA A O 1
ATOM 662 N N . LEU A 1 82 ? -8.539 -7.456 12.054 1.00 87.81 82 LEU A N 1
ATOM 663 C CA . LEU A 1 82 ? -9.873 -7.831 11.604 1.00 87.81 82 LEU A CA 1
ATOM 664 C C . LEU A 1 82 ? -10.124 -9.304 11.933 1.00 87.81 82 LEU A C 1
ATOM 666 O O . LEU A 1 82 ? -9.259 -10.148 11.690 1.00 87.81 82 LEU A O 1
ATOM 670 N N . PRO A 1 83 ? -11.313 -9.641 12.456 1.00 81.31 83 PRO A N 1
ATOM 671 C CA . PRO A 1 83 ? -11.684 -11.032 12.630 1.00 81.31 83 PRO A CA 1
ATOM 672 C C . PRO A 1 83 ? -11.677 -11.709 11.258 1.00 81.31 83 PRO A C 1
ATOM 674 O O . PRO A 1 83 ? -12.407 -11.302 10.352 1.00 81.31 83 PRO A O 1
ATOM 677 N N . LYS A 1 84 ? -10.822 -12.724 11.100 1.00 67.12 84 LYS A N 1
ATOM 678 C CA . LYS A 1 84 ? -10.871 -13.624 9.946 1.00 67.12 84 LYS A CA 1
ATOM 679 C C . LYS A 1 84 ? -12.230 -14.323 10.000 1.00 67.12 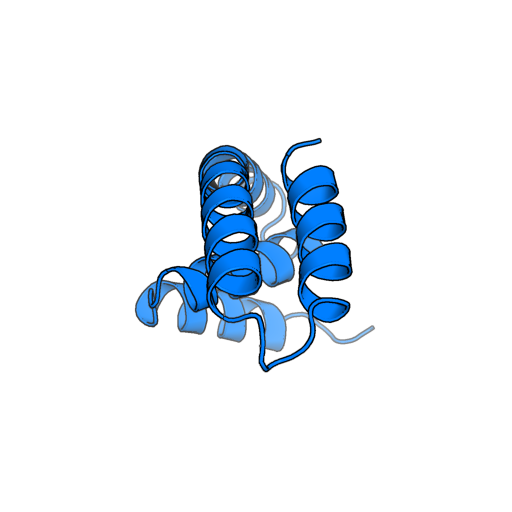84 LYS A C 1
ATOM 681 O O . LYS A 1 84 ? -12.520 -14.969 11.007 1.00 67.12 84 LYS A O 1
ATOM 686 N N . GLN A 1 85 ? -13.066 -14.090 8.988 1.00 58.56 85 GLN A N 1
ATOM 687 C CA . GLN A 1 85 ? -14.340 -14.796 8.837 1.00 58.56 85 GLN A CA 1
ATOM 688 C C . GLN A 1 85 ? -14.107 -16.278 8.559 1.00 58.56 85 GLN A C 1
ATOM 690 O O . GLN A 1 85 ? -13.082 -16.595 7.909 1.00 58.56 85 GLN A O 1
#